Protein AF-A0A7S2VN22-F1 (afdb_monomer)

Organism: NCBI:txid1333877

Nearest PDB structures (foldseek):
  1oxx-assembly1_K  TM=5.351E-01  e=6.737E-01  Saccharolobus solfataricus
  1oxv-assembly3_D  TM=5.161E-01  e=5.737E-01  Saccharolobus solfataricus
  7z19-assembly1_I  TM=5.692E-01  e=1.151E+00  Escherichia coli
  3g9d-assembly2_B  TM=3.466E-01  e=5.741E+00  Azospirillum brasilense

pLDDT: mean 90.73, std 8.33, range [49.28, 98.19]

Foldseek 3Di:
DPPDDDADADECDPVVVVVDDPQDLDDDDDDDPPNNSVVHLVNLHDQDFDDFDPFAFLCVSDPDNVLSQLLLVLLLVNDVVNRRGGLVVDDPSSNLSSRSSNQQDPSGGDPPNPVSHDPVSSVSNVVSSVVVSVVVSD

Structure (mmCIF, N/CA/C/O backbone):
data_AF-A0A7S2VN22-F1
#
_entry.id   AF-A0A7S2VN22-F1
#
loop_
_atom_site.group_PDB
_atom_site.id
_atom_site.type_symbol
_atom_site.label_atom_id
_atom_site.label_alt_id
_atom_site.label_comp_id
_atom_site.label_asym_id
_atom_site.label_entity_id
_atom_site.label_seq_id
_atom_site.pdbx_PDB_ins_code
_atom_site.Cartn_x
_atom_site.Cartn_y
_atom_site.Cartn_z
_atom_site.occupancy
_atom_site.B_iso_or_equiv
_atom_site.auth_seq_id
_atom_site.auth_comp_id
_atom_site.auth_asym_id
_atom_site.auth_atom_id
_atom_site.pdbx_PDB_model_num
ATOM 1 N N . PHE A 1 1 ? 18.661 37.359 -9.376 1.00 49.28 1 PHE A N 1
ATOM 2 C CA . PHE A 1 1 ? 18.391 35.910 -9.447 1.00 49.28 1 PHE A CA 1
ATOM 3 C C . PHE A 1 1 ? 16.990 35.715 -10.000 1.00 49.28 1 PHE A C 1
ATOM 5 O O . PHE A 1 1 ? 16.052 36.165 -9.365 1.00 49.28 1 PHE A O 1
ATOM 12 N N . ALA A 1 2 ? 16.840 35.126 -11.191 1.00 55.06 2 ALA A N 1
ATOM 13 C CA . ALA A 1 2 ? 15.529 34.959 -11.834 1.00 55.06 2 ALA A CA 1
ATOM 14 C C . ALA A 1 2 ? 14.719 33.761 -11.291 1.00 55.06 2 ALA A C 1
ATOM 16 O O . ALA A 1 2 ? 13.600 33.537 -11.730 1.00 55.06 2 ALA A O 1
ATOM 17 N N . GLY A 1 3 ? 15.270 33.000 -10.335 1.00 59.56 3 GLY A N 1
ATOM 18 C CA . GLY A 1 3 ? 14.512 32.053 -9.508 1.00 59.56 3 GLY A CA 1
ATOM 19 C C . GLY A 1 3 ? 13.870 30.870 -10.239 1.00 59.56 3 GLY A C 1
ATOM 20 O O . GLY A 1 3 ? 13.014 30.213 -9.659 1.00 59.56 3 GLY A O 1
ATOM 21 N N . VAL A 1 4 ? 14.246 30.579 -11.486 1.00 67.12 4 VAL A N 1
ATOM 22 C CA . VAL A 1 4 ? 13.662 29.457 -12.232 1.00 67.12 4 VAL A CA 1
ATOM 23 C C . VAL A 1 4 ? 14.453 28.183 -11.944 1.00 67.12 4 VAL A C 1
ATOM 25 O O . VAL A 1 4 ? 15.587 28.035 -12.395 1.00 67.12 4 VAL A O 1
ATOM 28 N N . SER A 1 5 ? 13.843 27.258 -11.203 1.00 69.19 5 SER A N 1
ATOM 29 C CA . SER A 1 5 ? 14.290 25.865 -11.127 1.00 69.19 5 SER A CA 1
ATOM 30 C C . SER A 1 5 ? 13.651 25.080 -12.272 1.00 69.19 5 SER A C 1
ATOM 32 O O . SER A 1 5 ? 12.439 25.162 -12.478 1.00 69.19 5 SER A O 1
ATOM 34 N N . ARG A 1 6 ? 14.458 24.339 -13.037 1.00 65.69 6 ARG A N 1
ATOM 35 C CA . ARG A 1 6 ? 13.994 23.477 -14.130 1.00 65.69 6 ARG A CA 1
ATOM 36 C C . ARG A 1 6 ? 14.323 22.034 -13.766 1.00 65.69 6 ARG A C 1
ATOM 38 O O . ARG A 1 6 ? 15.493 21.675 -13.693 1.00 65.69 6 ARG A O 1
ATOM 45 N N . ALA A 1 7 ? 13.296 21.224 -13.537 1.00 65.75 7 ALA A N 1
ATOM 46 C CA . ALA A 1 7 ? 13.434 19.788 -13.335 1.00 65.75 7 ALA A CA 1
ATOM 47 C C . ALA A 1 7 ? 13.116 19.066 -14.648 1.00 65.75 7 ALA A C 1
ATOM 49 O O . ALA A 1 7 ? 12.105 19.356 -15.289 1.00 65.75 7 ALA A O 1
ATOM 50 N N . VAL A 1 8 ? 13.987 18.146 -15.061 1.00 72.25 8 VAL A N 1
ATOM 51 C CA . VAL A 1 8 ? 13.684 17.211 -16.148 1.00 72.25 8 VAL A CA 1
ATOM 52 C C . VAL A 1 8 ? 12.941 16.041 -15.523 1.00 72.25 8 VAL A C 1
ATOM 54 O O . VAL A 1 8 ? 13.460 15.397 -14.613 1.00 72.25 8 VAL A O 1
ATOM 57 N N . VAL A 1 9 ? 11.712 15.800 -15.973 1.00 72.69 9 VAL A N 1
ATOM 58 C CA . VAL A 1 9 ? 10.938 14.638 -15.5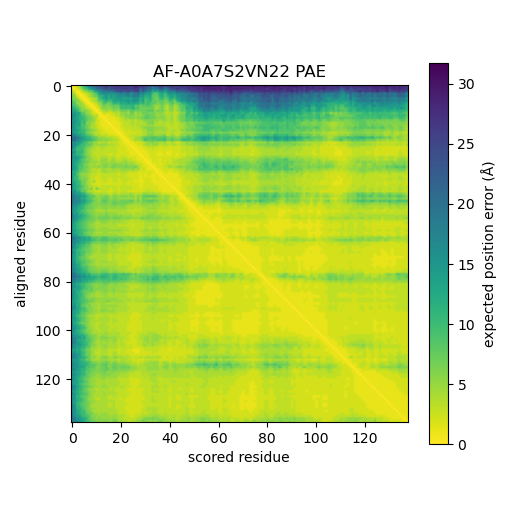32 1.00 72.69 9 VAL A CA 1
ATOM 59 C C . VAL A 1 9 ? 11.580 13.388 -16.143 1.00 72.69 9 VAL A C 1
ATOM 61 O O . VAL A 1 9 ? 11.737 13.357 -17.366 1.00 72.69 9 VAL A O 1
ATOM 64 N N . PRO A 1 10 ? 11.963 12.375 -15.343 1.00 76.38 10 PRO A N 1
ATOM 65 C CA . PRO A 1 10 ? 12.513 11.137 -15.879 1.00 76.38 10 PRO A CA 1
ATOM 66 C C . PRO A 1 10 ? 11.476 10.447 -16.771 1.00 76.38 10 PRO A C 1
ATOM 68 O O . PRO A 1 10 ? 10.307 10.345 -16.392 1.00 76.38 10 PRO A O 1
ATOM 71 N N . ALA A 1 11 ? 11.898 9.967 -17.937 1.00 83.19 11 ALA A N 1
ATOM 72 C CA . ALA A 1 11 ? 11.060 9.191 -18.841 1.00 83.19 11 ALA A CA 1
ATOM 73 C C . ALA A 1 11 ? 11.458 7.714 -18.777 1.00 83.19 11 ALA A C 1
ATOM 75 O O . ALA A 1 11 ? 12.637 7.385 -18.677 1.00 83.19 11 ALA A O 1
ATOM 76 N N . LEU A 1 12 ? 10.466 6.831 -18.842 1.00 83.44 12 LEU A N 1
ATOM 77 C CA . LEU A 1 12 ? 10.650 5.405 -19.055 1.00 83.44 12 LEU A CA 1
ATOM 78 C C . LEU A 1 12 ? 10.895 5.174 -20.554 1.00 83.44 12 LEU A C 1
ATOM 80 O O . LEU A 1 12 ? 10.001 4.723 -21.279 1.00 83.44 12 LEU A O 1
ATOM 84 N N . ASP A 1 13 ? 12.079 5.590 -21.000 1.00 86.44 13 ASP A N 1
ATOM 85 C CA . ASP A 1 13 ? 12.553 5.461 -22.376 1.00 86.44 13 ASP A CA 1
ATOM 86 C C . ASP A 1 13 ? 12.883 4.006 -22.749 1.00 86.44 13 ASP A C 1
ATOM 88 O O . ASP A 1 13 ? 12.831 3.097 -21.916 1.00 86.44 13 ASP A O 1
ATOM 92 N N . ASP A 1 14 ? 13.161 3.774 -24.031 1.00 86.12 14 ASP A N 1
ATOM 93 C CA . ASP A 1 14 ? 13.376 2.427 -24.567 1.00 86.12 14 ASP A CA 1
ATOM 94 C C . ASP A 1 14 ? 14.597 1.739 -23.939 1.00 86.12 14 ASP A C 1
ATOM 96 O O . ASP A 1 14 ? 14.550 0.536 -23.672 1.00 86.12 14 ASP A O 1
ATOM 100 N N . ASP A 1 15 ? 15.648 2.500 -23.622 1.00 86.12 15 ASP A N 1
ATOM 101 C CA . ASP A 1 15 ? 16.862 1.983 -22.985 1.00 86.12 15 ASP A CA 1
ATOM 102 C C . ASP A 1 15 ? 16.576 1.519 -21.551 1.00 86.12 15 ASP A C 1
ATOM 104 O O . ASP A 1 15 ? 16.924 0.396 -21.171 1.00 86.12 15 ASP A O 1
ATOM 108 N N . LEU A 1 16 ? 15.883 2.342 -20.753 1.00 85.06 16 LEU A N 1
ATOM 109 C CA . LEU A 1 16 ? 15.492 1.971 -19.395 1.00 85.06 16 LEU A CA 1
ATOM 110 C C . LEU A 1 16 ? 14.501 0.802 -19.400 1.00 85.06 16 LEU A C 1
ATOM 112 O O . LEU A 1 16 ? 14.607 -0.084 -18.554 1.00 85.06 16 LEU A O 1
ATOM 116 N N . ARG A 1 17 ? 13.571 0.748 -20.363 1.00 86.38 17 ARG A N 1
ATOM 117 C CA . ARG A 1 17 ? 12.651 -0.392 -20.534 1.00 86.38 17 ARG A CA 1
ATOM 118 C C . ARG A 1 17 ? 13.396 -1.682 -20.838 1.00 86.38 17 ARG A C 1
ATOM 120 O O . ARG A 1 17 ? 13.084 -2.704 -20.235 1.00 86.38 17 ARG A O 1
ATOM 127 N N . ALA A 1 1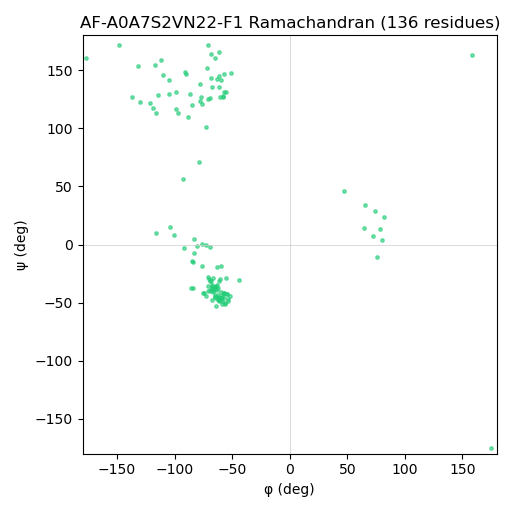8 ? 14.373 -1.636 -21.740 1.00 87.31 18 ALA A N 1
ATOM 128 C CA . ALA A 1 18 ? 15.173 -2.797 -22.110 1.00 87.31 18 ALA A CA 1
ATOM 129 C C . ALA A 1 18 ? 16.057 -3.298 -20.954 1.00 87.31 18 ALA A C 1
ATOM 131 O O . ALA A 1 18 ? 16.347 -4.491 -20.875 1.00 87.31 18 ALA A O 1
ATOM 132 N N . ALA A 1 19 ? 16.466 -2.406 -20.047 1.00 90.12 19 ALA A N 1
ATOM 133 C CA . ALA A 1 19 ? 17.268 -2.753 -18.876 1.00 90.12 19 ALA A CA 1
ATOM 134 C C . ALA A 1 19 ? 16.468 -3.428 -17.744 1.00 90.12 19 ALA A C 1
ATOM 136 O O . ALA A 1 19 ? 17.065 -4.054 -16.865 1.00 90.12 19 ALA A O 1
ATOM 137 N N . ILE A 1 20 ? 15.136 -3.306 -17.732 1.00 90.50 20 ILE A N 1
ATOM 138 C CA . ILE A 1 20 ? 14.285 -3.910 -16.700 1.00 90.50 20 ILE A CA 1
ATOM 139 C C . ILE A 1 20 ? 14.127 -5.412 -16.986 1.00 90.50 20 ILE A C 1
ATOM 141 O O . ILE A 1 20 ? 13.651 -5.777 -18.063 1.00 90.50 20 ILE A O 1
ATOM 145 N N . PRO A 1 21 ? 14.479 -6.306 -16.039 1.00 89.62 21 PRO A N 1
ATOM 146 C CA . PRO A 1 21 ? 14.321 -7.742 -16.233 1.00 89.62 21 PRO A CA 1
ATOM 147 C C . PRO A 1 21 ? 12.872 -8.113 -16.553 1.00 89.62 21 PRO A C 1
ATOM 149 O O . PRO A 1 21 ? 11.946 -7.711 -15.844 1.00 89.62 21 PRO A O 1
ATOM 152 N N . ALA A 1 22 ? 12.672 -8.920 -17.596 1.00 83.62 22 ALA A N 1
ATOM 153 C CA . ALA A 1 22 ? 11.355 -9.457 -17.905 1.00 83.62 22 ALA A CA 1
ATOM 154 C C . ALA A 1 22 ? 10.849 -10.305 -16.724 1.00 83.62 22 ALA A C 1
ATOM 156 O O . ALA A 1 22 ? 11.543 -11.211 -16.265 1.00 83.62 22 ALA A O 1
ATOM 157 N N . GLY A 1 23 ? 9.640 -10.005 -16.241 1.00 82.94 23 GLY A N 1
ATOM 158 C CA . GLY A 1 23 ? 8.992 -10.772 -15.174 1.00 82.94 23 GLY A CA 1
ATOM 159 C C . GLY A 1 23 ? 9.561 -10.543 -13.771 1.00 82.94 23 GLY A C 1
ATOM 160 O O . GLY A 1 23 ? 9.511 -11.454 -12.949 1.00 82.94 23 GLY A O 1
ATOM 161 N N . PHE A 1 24 ? 10.114 -9.361 -13.476 1.00 90.25 24 PHE A N 1
ATOM 162 C CA . PHE A 1 24 ? 10.390 -8.999 -12.084 1.00 90.25 24 PHE A CA 1
ATOM 163 C C . PHE A 1 24 ? 9.086 -9.008 -11.258 1.00 90.25 24 PHE A C 1
ATOM 165 O O . PHE A 1 24 ? 8.055 -8.551 -11.740 1.00 90.25 24 PHE A O 1
ATOM 172 N N . ASN A 1 25 ? 9.142 -9.478 -10.008 1.00 88.50 25 ASN A N 1
ATOM 173 C CA . ASN A 1 25 ? 7.980 -9.464 -9.102 1.00 88.50 25 ASN A CA 1
ATOM 174 C C . ASN A 1 25 ? 7.805 -8.115 -8.385 1.00 88.50 25 ASN A C 1
ATOM 176 O O . ASN A 1 25 ? 6.697 -7.666 -8.120 1.00 88.50 25 ASN A O 1
ATOM 180 N N . ILE A 1 26 ? 8.916 -7.469 -8.007 1.00 91.75 26 ILE A N 1
ATOM 181 C CA . ILE A 1 26 ? 8.911 -6.201 -7.260 1.00 91.75 26 ILE A CA 1
ATOM 182 C C . ILE A 1 26 ? 9.964 -5.265 -7.842 1.00 91.75 26 ILE A C 1
ATOM 184 O O . ILE A 1 26 ? 11.134 -5.630 -7.958 1.00 91.75 26 ILE A O 1
ATOM 188 N N . GLY A 1 27 ? 9.541 -4.050 -8.181 1.00 92.62 27 GLY A N 1
ATOM 189 C CA . GLY A 1 27 ? 10.408 -2.953 -8.597 1.00 92.62 27 GLY A CA 1
ATOM 190 C C . GLY A 1 27 ? 10.450 -1.868 -7.524 1.00 92.62 27 GLY A C 1
ATOM 191 O O . GLY A 1 27 ? 9.455 -1.621 -6.845 1.00 92.62 27 GLY A O 1
ATOM 192 N N . LEU A 1 28 ? 11.597 -1.206 -7.373 1.00 93.56 28 LEU A N 1
ATOM 193 C CA . LEU A 1 28 ? 11.766 -0.106 -6.425 1.00 93.56 28 LEU A CA 1
ATOM 194 C C . LEU A 1 28 ? 12.400 1.099 -7.120 1.00 93.56 28 LEU A C 1
ATOM 196 O O . LEU A 1 28 ? 13.508 1.012 -7.645 1.00 93.56 28 LEU A O 1
ATOM 200 N N . ILE A 1 29 ? 11.714 2.240 -7.064 1.00 92.19 29 ILE A N 1
ATOM 201 C CA . ILE A 1 29 ? 12.231 3.523 -7.545 1.00 92.19 29 ILE A CA 1
ATOM 202 C C . ILE A 1 29 ? 12.760 4.310 -6.344 1.00 92.19 29 ILE A C 1
ATOM 204 O O . ILE A 1 29 ? 12.004 4.690 -5.452 1.00 92.19 29 ILE A O 1
ATOM 208 N N . VAL A 1 30 ? 14.065 4.586 -6.332 1.00 91.44 30 VAL A N 1
ATOM 209 C CA . VAL A 1 30 ? 14.738 5.353 -5.270 1.00 91.44 30 VAL A CA 1
ATOM 210 C C . VAL A 1 30 ? 15.331 6.652 -5.805 1.00 91.44 30 VAL A C 1
ATOM 212 O O . VAL A 1 30 ? 15.653 6.775 -6.983 1.00 91.44 30 VAL A O 1
ATOM 215 N N . GLY A 1 31 ? 15.481 7.644 -4.930 1.00 90.62 31 GLY A N 1
ATOM 216 C CA . GLY A 1 31 ? 16.052 8.945 -5.276 1.00 90.62 31 GLY A CA 1
ATOM 217 C C . GLY A 1 31 ? 15.641 10.040 -4.294 1.00 90.62 31 GLY A C 1
ATOM 218 O O . GLY A 1 31 ? 14.673 9.887 -3.542 1.00 90.62 31 GLY A O 1
ATOM 219 N N . SER A 1 32 ? 16.362 11.161 -4.307 1.00 89.69 32 SER A N 1
ATOM 220 C CA . SER A 1 32 ? 16.078 12.312 -3.443 1.00 89.69 32 SER A CA 1
ATOM 221 C C . SER A 1 32 ? 14.690 12.918 -3.704 1.00 89.69 32 SER A C 1
ATOM 223 O O . SER A 1 32 ? 13.999 12.591 -4.673 1.00 89.69 32 SER A O 1
ATOM 225 N N . SER A 1 33 ? 14.215 13.769 -2.791 1.00 87.56 33 SER A N 1
ATOM 226 C CA . SER A 1 33 ? 12.947 14.483 -2.989 1.00 87.56 33 SER A CA 1
ATOM 227 C C . SER A 1 33 ? 13.027 15.412 -4.210 1.00 87.56 33 SER A C 1
ATOM 229 O O . SER A 1 33 ? 14.073 16.001 -4.472 1.00 87.56 33 SER A O 1
ATOM 231 N N . GLY A 1 34 ? 11.935 15.521 -4.972 1.00 86.25 34 GLY A N 1
ATOM 232 C CA . GLY A 1 34 ? 11.854 16.389 -6.154 1.00 86.25 34 GLY A CA 1
ATOM 233 C C . GLY A 1 34 ? 12.480 15.847 -7.449 1.00 86.25 34 GLY A C 1
ATOM 234 O O . GLY A 1 34 ? 12.463 16.551 -8.452 1.00 86.25 34 GLY A O 1
ATOM 235 N N . THR A 1 35 ? 12.985 14.608 -7.483 1.00 87.69 35 THR A N 1
ATOM 236 C CA . THR A 1 35 ? 13.609 14.017 -8.692 1.00 87.69 35 THR A CA 1
ATOM 237 C C . THR A 1 35 ? 12.629 13.399 -9.695 1.00 87.69 35 THR A C 1
ATOM 239 O O . THR A 1 35 ? 13.055 12.783 -10.665 1.00 87.69 35 THR A O 1
ATOM 242 N N . GLY A 1 36 ? 11.317 13.522 -9.471 1.00 89.75 36 GLY A N 1
ATOM 243 C CA . GLY A 1 36 ? 10.301 12.987 -10.385 1.00 89.75 36 GLY A CA 1
ATOM 244 C C . GLY A 1 36 ? 9.998 11.491 -10.227 1.00 89.75 36 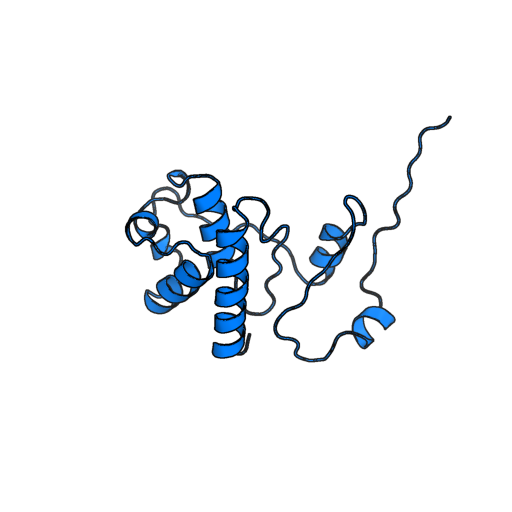GLY A C 1
ATOM 245 O O . GLY A 1 36 ? 9.490 10.887 -11.163 1.00 89.75 36 GLY A O 1
ATOM 246 N N . LYS A 1 37 ? 10.260 10.886 -9.057 1.00 92.56 37 LYS A N 1
ATOM 247 C CA .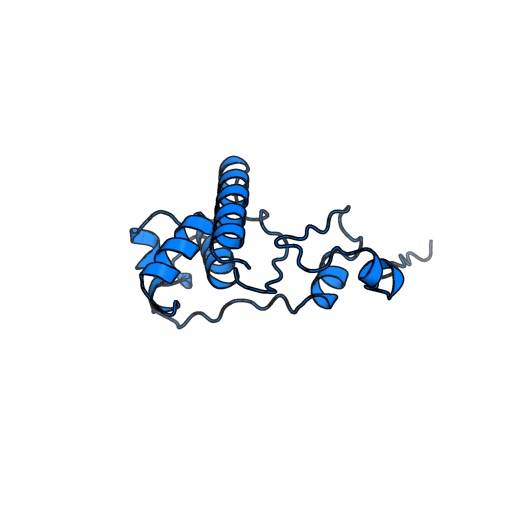 LYS A 1 37 ? 9.936 9.469 -8.772 1.00 92.56 37 LYS A CA 1
ATOM 248 C C . LYS A 1 37 ? 8.466 9.132 -9.028 1.00 92.56 37 LYS A C 1
ATOM 250 O O . LYS A 1 37 ? 8.194 8.180 -9.744 1.00 92.56 37 LYS A O 1
ATOM 255 N N . SER A 1 38 ? 7.541 9.943 -8.515 1.00 91.56 38 SER A N 1
ATOM 256 C CA . SER A 1 38 ? 6.098 9.762 -8.724 1.00 91.56 38 SER A CA 1
ATOM 257 C C . SER A 1 38 ? 5.722 9.887 -10.204 1.00 91.56 38 SER A C 1
ATOM 259 O O . SER A 1 38 ? 4.907 9.123 -10.712 1.00 91.56 38 SER A O 1
ATOM 261 N N . SER A 1 39 ? 6.374 10.800 -10.934 1.00 91.50 39 SER A N 1
ATOM 262 C CA . SER A 1 39 ? 6.196 10.949 -12.383 1.00 91.50 39 SER A 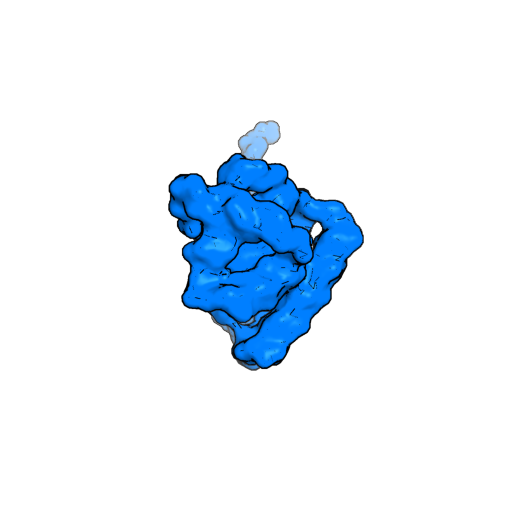CA 1
ATOM 263 C C . SER A 1 39 ? 6.741 9.756 -13.176 1.00 91.50 39 SER A C 1
ATOM 265 O O . SER A 1 39 ? 6.165 9.400 -14.200 1.00 91.50 39 SER A O 1
ATOM 267 N N . LEU A 1 40 ? 7.837 9.137 -12.726 1.00 91.75 40 LEU A N 1
ATOM 268 C CA . LEU A 1 40 ? 8.375 7.915 -13.326 1.00 91.75 40 LEU A CA 1
ATOM 269 C C . LEU A 1 40 ? 7.488 6.706 -13.002 1.00 91.75 40 LEU A C 1
ATOM 271 O O . LEU A 1 40 ? 7.148 5.944 -13.900 1.00 91.75 40 LEU A O 1
ATOM 275 N N . LEU A 1 41 ? 7.050 6.566 -11.748 1.00 93.00 41 LEU A N 1
ATOM 276 C CA . LEU A 1 41 ? 6.140 5.507 -11.306 1.00 93.00 41 LEU A CA 1
ATOM 277 C C . LEU A 1 41 ? 4.827 5.525 -12.104 1.00 93.00 41 LEU A C 1
ATOM 279 O O . LEU A 1 41 ? 4.374 4.482 -12.565 1.00 93.00 41 LEU A O 1
ATOM 283 N N . ALA A 1 42 ? 4.272 6.714 -12.359 1.00 90.94 42 ALA A N 1
ATOM 284 C CA . ALA A 1 42 ? 3.057 6.890 -13.156 1.00 90.94 42 ALA A CA 1
ATOM 285 C C . ALA A 1 42 ? 3.161 6.360 -14.603 1.00 90.94 42 ALA A C 1
ATOM 287 O O . ALA A 1 42 ? 2.137 6.142 -15.250 1.00 90.94 42 ALA A O 1
ATOM 288 N N . GLN A 1 43 ? 4.378 6.152 -15.123 1.00 91.25 43 GLN A N 1
ATOM 289 C CA . GLN A 1 43 ? 4.615 5.576 -16.454 1.00 91.25 43 GLN A CA 1
ATOM 290 C C . GLN A 1 43 ? 4.586 4.040 -16.457 1.00 91.25 43 GLN A C 1
ATOM 292 O O . GLN A 1 43 ? 4.461 3.445 -17.528 1.00 91.25 43 GLN A O 1
ATOM 297 N N . PHE A 1 44 ? 4.671 3.404 -15.282 1.00 89.81 44 PHE A N 1
ATOM 298 C CA . PHE A 1 44 ? 4.428 1.968 -15.103 1.00 89.81 44 PHE A CA 1
ATOM 299 C C . PHE A 1 44 ? 2.942 1.667 -14.901 1.00 89.81 44 PHE A C 1
ATOM 301 O O . PHE A 1 44 ? 2.432 0.683 -15.427 1.00 89.81 44 PHE A O 1
ATOM 308 N N . GLY A 1 45 ? 2.237 2.536 -14.178 1.00 88.38 45 GLY A N 1
ATOM 309 C CA . GLY A 1 45 ? 0.813 2.393 -13.912 1.00 88.38 45 GLY A CA 1
ATOM 310 C C . GLY A 1 45 ? 0.266 3.575 -13.122 1.00 88.38 45 GLY A C 1
ATOM 311 O O . GLY A 1 45 ? 1.006 4.323 -12.483 1.00 88.38 45 GLY A O 1
ATOM 312 N N . LYS A 1 46 ? -1.056 3.765 -13.159 1.00 84.88 46 LYS A N 1
ATOM 313 C CA . LYS A 1 46 ? -1.705 4.820 -12.374 1.00 84.88 46 LYS A CA 1
ATOM 314 C C . LYS A 1 46 ? -1.793 4.404 -10.911 1.00 84.88 46 LYS A C 1
ATOM 316 O O . LYS A 1 46 ? -2.474 3.434 -10.590 1.00 84.88 46 LYS A O 1
ATOM 321 N N . VAL A 1 47 ? -1.192 5.196 -10.030 1.00 86.12 47 VAL A N 1
ATOM 322 C CA . VAL A 1 47 ? -1.453 5.122 -8.588 1.00 86.12 47 VAL A CA 1
ATOM 323 C C . VAL A 1 47 ? -2.841 5.714 -8.353 1.00 86.12 47 VAL A C 1
ATOM 325 O O . VAL A 1 47 ? -3.020 6.930 -8.407 1.00 86.12 47 VAL A O 1
ATOM 328 N N . THR A 1 48 ? -3.841 4.851 -8.184 1.00 81.69 48 THR A N 1
ATOM 329 C CA . THR A 1 48 ? -5.235 5.264 -7.975 1.00 81.69 48 THR A CA 1
ATOM 330 C C . THR A 1 48 ? -5.651 4.845 -6.570 1.00 81.69 48 THR A C 1
ATOM 332 O O . THR A 1 48 ? -5.452 3.678 -6.235 1.00 81.69 48 THR A O 1
ATOM 335 N N . PRO A 1 49 ? -6.203 5.756 -5.748 1.00 86.69 49 PRO A N 1
ATOM 336 C CA . PRO A 1 49 ? -6.745 5.392 -4.446 1.00 86.69 49 PRO A CA 1
ATOM 337 C C . PRO A 1 49 ? -7.830 4.327 -4.579 1.00 86.69 49 PRO A C 1
ATOM 339 O O . PRO A 1 49 ? -8.587 4.323 -5.556 1.00 86.69 49 PRO A O 1
ATOM 342 N N . SER A 1 50 ? -7.923 3.453 -3.584 1.00 92.81 50 SER A N 1
ATOM 343 C CA . SER A 1 50 ? -8.962 2.433 -3.550 1.00 92.81 50 SER A CA 1
ATOM 344 C C . SER A 1 50 ? -10.333 3.070 -3.332 1.00 92.81 50 SER A C 1
ATOM 346 O O . SER A 1 50 ? -10.493 4.024 -2.570 1.00 92.81 50 SER A O 1
ATOM 348 N N . GLU A 1 51 ? -11.361 2.521 -3.976 1.00 95.00 51 GLU A N 1
ATOM 349 C CA . GLU A 1 51 ? -12.734 2.912 -3.672 1.00 95.00 51 GLU A CA 1
ATOM 350 C C . GLU A 1 51 ? -13.195 2.242 -2.370 1.00 95.00 51 GLU A C 1
ATOM 352 O O . GLU A 1 51 ? -13.135 1.012 -2.227 1.00 95.00 51 GLU A O 1
ATOM 357 N N . TRP A 1 52 ? -13.688 3.065 -1.441 1.00 97.31 52 TRP A N 1
ATOM 358 C CA . TRP A 1 52 ? -14.246 2.647 -0.157 1.00 97.31 52 TRP A CA 1
ATOM 359 C C . TRP A 1 52 ? -15.709 3.065 -0.052 1.00 97.31 52 TRP A C 1
ATOM 361 O O . TRP A 1 52 ? -16.037 4.253 -0.033 1.00 97.31 52 TRP A O 1
ATOM 371 N N . ARG A 1 53 ? -16.602 2.082 0.060 1.00 97.56 53 ARG A N 1
ATOM 372 C CA . ARG A 1 53 ? -18.033 2.302 0.250 1.00 97.56 53 ARG A CA 1
ATOM 373 C C . ARG A 1 53 ? -18.282 2.871 1.654 1.00 97.56 53 ARG A C 1
ATOM 375 O O . ARG A 1 53 ? -17.872 2.254 2.643 1.00 97.56 53 ARG A O 1
ATOM 382 N N . PRO A 1 54 ? -18.971 4.020 1.784 1.00 97.12 54 PRO A N 1
ATOM 383 C CA . PRO A 1 54 ? -19.256 4.616 3.085 1.00 97.12 54 PRO A CA 1
ATOM 384 C C . PRO A 1 54 ? -19.980 3.646 4.025 1.00 97.12 54 PRO A C 1
ATOM 386 O O . PRO A 1 54 ? -20.970 3.024 3.648 1.00 97.12 54 PRO A O 1
ATOM 389 N N . GLY A 1 55 ? -19.488 3.523 5.259 1.00 96.94 55 GLY A N 1
ATOM 390 C CA . GLY A 1 55 ? -20.089 2.674 6.294 1.00 96.94 55 GLY A CA 1
ATOM 391 C C . GLY A 1 55 ? -19.850 1.168 6.141 1.00 96.94 55 GLY A C 1
ATOM 392 O O . GLY A 1 55 ? -20.113 0.438 7.093 1.00 96.94 55 GLY A O 1
ATOM 393 N N . ALA A 1 56 ? -19.319 0.696 5.010 1.00 98.12 56 ALA A N 1
ATOM 394 C CA . ALA A 1 56 ? -18.985 -0.712 4.835 1.00 98.12 56 ALA A CA 1
ATOM 395 C C . ALA A 1 56 ? -17.660 -1.058 5.549 1.00 98.12 56 ALA A C 1
ATOM 397 O O . ALA A 1 56 ? -16.705 -0.279 5.452 1.00 98.12 56 ALA A O 1
ATOM 398 N N . PRO A 1 57 ? -17.574 -2.209 6.241 1.00 97.75 57 PRO A N 1
ATOM 399 C CA . PRO A 1 57 ? -16.329 -2.755 6.776 1.00 97.75 57 PRO A CA 1
ATOM 400 C C . PRO A 1 57 ? -15.208 -2.836 5.738 1.00 97.75 57 PRO A C 1
ATOM 402 O O . PRO A 1 57 ? -15.456 -3.107 4.564 1.00 97.75 57 PRO A O 1
ATOM 405 N N . VAL A 1 58 ? -13.956 -2.674 6.165 1.00 98.19 58 VAL A N 1
ATOM 406 C CA . VAL A 1 58 ? -12.783 -2.846 5.289 1.00 98.19 58 VAL A CA 1
ATOM 407 C C . VAL A 1 58 ? -12.772 -4.217 4.608 1.00 98.19 58 VAL A C 1
ATOM 409 O O . VAL A 1 58 ? -12.513 -4.288 3.410 1.00 98.19 58 VAL A O 1
ATOM 412 N N . VAL A 1 59 ? -13.099 -5.286 5.34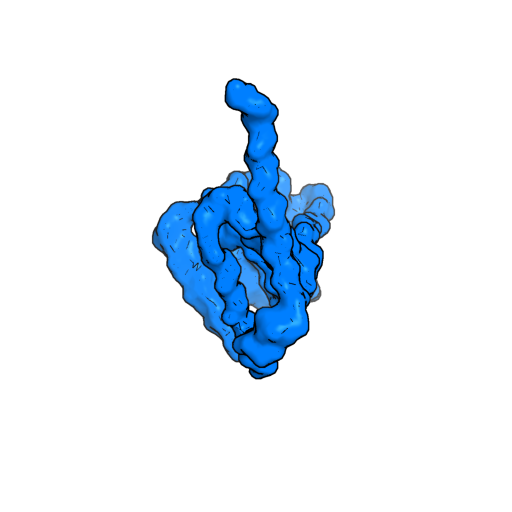0 1.00 97.50 59 VAL A N 1
ATOM 413 C CA . VAL A 1 59 ? -13.113 -6.663 4.811 1.00 97.50 59 VAL A CA 1
ATOM 414 C C . VAL A 1 59 ? -14.101 -6.862 3.655 1.00 97.50 59 VAL A C 1
ATOM 416 O O . VAL A 1 59 ? -13.816 -7.631 2.745 1.00 97.50 59 VAL A O 1
ATOM 419 N N . ASP A 1 60 ? -15.199 -6.102 3.614 1.00 97.12 60 ASP A N 1
ATOM 420 C CA . ASP A 1 60 ? -16.233 -6.210 2.570 1.00 97.12 60 ASP A CA 1
ATOM 421 C C . ASP A 1 60 ? -15.783 -5.649 1.205 1.00 97.12 60 ASP A C 1
ATOM 423 O O . ASP A 1 60 ? -16.566 -5.603 0.250 1.00 97.12 60 ASP A O 1
ATOM 427 N N . HIS A 1 61 ? -14.554 -5.139 1.107 1.00 97.38 61 HIS A N 1
ATOM 428 C CA . HIS A 1 61 ? -13.995 -4.565 -0.119 1.00 97.38 61 HIS A CA 1
ATOM 429 C C . HIS A 1 61 ? -13.054 -5.519 -0.864 1.00 97.38 61 HIS A C 1
ATOM 431 O O . HIS A 1 61 ? -12.403 -5.099 -1.819 1.00 97.38 61 HIS A O 1
ATOM 437 N N . PHE A 1 62 ? -12.977 -6.775 -0.437 1.00 95.75 62 PHE A N 1
ATOM 438 C CA . PHE A 1 62 ? -12.193 -7.828 -1.074 1.00 95.75 62 PHE A CA 1
ATOM 439 C C . PHE A 1 62 ? -13.125 -8.871 -1.696 1.00 95.75 62 PHE A C 1
ATOM 441 O O . PHE A 1 62 ? -14.295 -8.957 -1.319 1.00 95.75 62 PHE A O 1
ATOM 448 N N . ASP A 1 63 ? -12.609 -9.636 -2.657 1.00 90.88 63 ASP A N 1
ATOM 449 C CA . ASP A 1 63 ? -13.408 -10.602 -3.422 1.00 90.88 63 ASP A CA 1
ATOM 450 C C . ASP A 1 63 ? -13.898 -11.760 -2.541 1.00 90.88 63 ASP A C 1
ATOM 452 O O . ASP A 1 63 ? -15.042 -12.204 -2.655 1.00 90.88 63 ASP A O 1
ATOM 456 N N . ASP A 1 64 ? -13.043 -12.213 -1.624 1.00 94.81 64 ASP A N 1
ATOM 457 C CA . ASP A 1 64 ? -13.357 -13.228 -0.628 1.00 94.81 64 ASP A CA 1
ATOM 458 C C . ASP A 1 64 ? -12.572 -13.007 0.679 1.00 94.81 64 ASP A C 1
ATOM 460 O O . ASP A 1 64 ? -11.701 -12.136 0.784 1.00 94.81 64 ASP A O 1
ATOM 464 N N . LEU A 1 65 ? -12.916 -13.785 1.711 1.00 94.19 65 LEU A N 1
ATOM 465 C CA . LEU A 1 65 ? -12.333 -13.655 3.048 1.00 94.19 65 LEU A CA 1
ATOM 466 C C . LEU A 1 65 ? -10.861 -14.074 3.121 1.00 94.19 65 LEU A C 1
ATOM 468 O O . LEU A 1 65 ? -10.130 -13.527 3.950 1.00 94.19 65 LEU A O 1
ATOM 472 N N . ASP A 1 66 ? -10.428 -15.030 2.302 1.00 95.19 66 ASP A N 1
ATOM 473 C CA . ASP A 1 66 ? -9.044 -15.499 2.302 1.00 95.19 66 ASP A CA 1
ATOM 474 C C . ASP A 1 66 ? -8.142 -14.463 1.615 1.00 95.19 66 ASP A C 1
ATOM 476 O O . ASP A 1 66 ? -7.098 -14.101 2.161 1.00 95.19 66 ASP A O 1
ATOM 480 N N . ASP A 1 67 ? -8.590 -13.878 0.499 1.00 95.38 67 ASP A N 1
ATOM 481 C CA . ASP A 1 67 ? -7.937 -12.740 -0.152 1.00 95.38 67 ASP A CA 1
ATOM 482 C C . ASP A 1 67 ? -7.854 -11.528 0.779 1.00 95.38 67 ASP A C 1
ATOM 484 O O . ASP A 1 67 ? -6.772 -10.956 0.951 1.00 95.38 67 ASP A O 1
ATOM 488 N N . ALA A 1 68 ? -8.962 -11.192 1.450 1.00 96.50 68 ALA A N 1
ATOM 489 C CA . ALA A 1 68 ? -8.983 -10.126 2.443 1.00 96.50 68 ALA A CA 1
ATOM 490 C C . ALA A 1 68 ? -7.944 -10.378 3.534 1.00 96.50 68 ALA A C 1
ATOM 492 O O . ALA A 1 68 ? -7.122 -9.513 3.836 1.00 96.50 68 ALA A O 1
ATOM 493 N N . ARG A 1 69 ? -7.953 -11.578 4.118 1.00 96.31 69 ARG A N 1
ATOM 494 C CA . ARG A 1 69 ? -7.046 -11.955 5.198 1.00 96.31 69 ARG A CA 1
ATOM 495 C C . ARG A 1 69 ? -5.590 -11.839 4.764 1.00 96.31 69 ARG A C 1
ATOM 497 O O . ARG A 1 69 ? -4.807 -11.211 5.474 1.00 96.31 69 ARG A O 1
ATOM 504 N N . GLU A 1 70 ? -5.220 -12.435 3.636 1.00 96.12 70 GLU A N 1
ATOM 505 C CA . GLU A 1 70 ? -3.838 -12.435 3.153 1.00 96.12 70 GLU A CA 1
ATOM 506 C C . GLU A 1 70 ? -3.336 -11.017 2.877 1.00 96.12 70 GLU A C 1
ATOM 508 O O . GLU A 1 70 ? -2.270 -10.631 3.365 1.00 96.12 70 GLU A O 1
ATOM 513 N N . ARG A 1 71 ? -4.123 -10.205 2.163 1.00 96.81 71 ARG A N 1
ATOM 514 C CA . ARG A 1 71 ? -3.723 -8.838 1.819 1.00 96.81 71 ARG A CA 1
ATOM 515 C C . ARG A 1 71 ? -3.719 -7.901 3.021 1.00 96.81 71 ARG A C 1
ATOM 517 O O . ARG A 1 71 ? -2.801 -7.095 3.149 1.00 96.81 71 ARG A O 1
ATOM 524 N N . LEU A 1 72 ? -4.694 -8.005 3.926 1.00 97.25 72 LEU A N 1
ATOM 525 C CA . LEU A 1 72 ? -4.746 -7.178 5.138 1.00 97.25 72 LEU A CA 1
ATOM 526 C C . LEU A 1 72 ? -3.601 -7.512 6.098 1.00 97.25 72 LEU A C 1
ATOM 528 O O . LEU A 1 72 ? -3.022 -6.600 6.692 1.00 97.25 72 LEU A O 1
ATOM 532 N N . LEU A 1 73 ? -3.229 -8.791 6.214 1.00 96.12 73 LEU A N 1
ATOM 533 C CA . LEU A 1 73 ? -2.036 -9.198 6.956 1.00 96.12 73 LEU A CA 1
ATOM 534 C C . LEU A 1 73 ? -0.761 -8.664 6.293 1.00 96.12 73 LEU A C 1
ATOM 536 O O . LEU A 1 73 ? 0.074 -8.085 6.988 1.00 96.12 73 LEU A O 1
ATOM 540 N N . ALA A 1 74 ? -0.635 -8.781 4.968 1.00 95.94 74 ALA A N 1
ATOM 541 C CA . ALA A 1 74 ? 0.521 -8.271 4.229 1.00 95.94 74 ALA A CA 1
ATOM 542 C C . ALA A 1 74 ? 0.663 -6.741 4.321 1.00 95.94 74 ALA A C 1
ATOM 544 O O . ALA A 1 74 ? 1.764 -6.227 4.512 1.00 95.94 74 ALA A O 1
ATOM 545 N N . GLY A 1 75 ? -0.454 -6.010 4.282 1.00 95.50 75 GLY A N 1
ATOM 546 C CA . GLY A 1 75 ? -0.503 -4.566 4.516 1.00 95.50 75 GLY A CA 1
ATOM 547 C C . GLY A 1 75 ? -0.224 -4.157 5.968 1.00 95.50 75 GLY A C 1
ATOM 548 O O . GLY A 1 75 ? -0.201 -2.969 6.269 1.00 95.50 75 GLY A O 1
ATOM 549 N N . GLY A 1 76 ? -0.011 -5.104 6.888 1.00 94.31 76 GLY A N 1
ATOM 550 C CA . GLY A 1 76 ? 0.285 -4.834 8.296 1.00 94.31 76 GLY A CA 1
ATOM 551 C C . GLY A 1 76 ? -0.940 -4.468 9.138 1.00 94.31 76 GLY A C 1
ATOM 552 O O . GLY A 1 76 ? -0.798 -3.990 10.263 1.00 94.31 76 GLY A O 1
ATOM 553 N N . LEU A 1 77 ? -2.156 -4.678 8.629 1.00 94.81 77 LEU A N 1
ATOM 554 C CA . LEU A 1 77 ? -3.399 -4.463 9.367 1.00 94.81 77 LEU A CA 1
ATOM 555 C C . LEU A 1 77 ? -3.838 -5.769 10.045 1.00 94.81 77 LEU A C 1
ATOM 557 O O . LEU A 1 77 ? -4.930 -6.247 9.807 1.00 94.81 77 LEU A O 1
ATOM 561 N N . GLY A 1 78 ? -3.005 -6.387 10.886 1.00 89.44 78 GLY A N 1
ATOM 562 C CA . GLY A 1 78 ? -3.257 -7.751 11.390 1.00 89.44 78 GLY A CA 1
ATOM 563 C C . GLY A 1 78 ? -4.323 -7.909 12.486 1.00 89.44 78 GLY A C 1
ATOM 564 O O . GLY A 1 78 ? -4.545 -9.017 12.969 1.00 89.44 78 GLY A O 1
ATOM 565 N N . HIS A 1 79 ? -4.976 -6.830 12.918 1.00 89.06 79 HIS A N 1
ATOM 566 C CA . HIS A 1 79 ? -5.979 -6.877 13.983 1.00 89.06 79 HIS A CA 1
ATOM 567 C C . HIS A 1 79 ? -7.392 -6.957 13.397 1.00 89.06 79 HIS A C 1
ATOM 569 O O . HIS A 1 79 ? -7.884 -5.978 12.838 1.00 89.06 79 HIS A O 1
ATOM 575 N N . ALA A 1 80 ? -8.081 -8.085 13.597 1.00 89.81 80 ALA A N 1
ATOM 576 C CA . ALA A 1 80 ? -9.413 -8.338 13.032 1.00 89.81 80 ALA A CA 1
ATOM 577 C C . ALA A 1 80 ? -10.466 -7.264 13.382 1.00 89.81 80 ALA A C 1
ATOM 579 O O . ALA A 1 80 ? -11.365 -6.990 12.594 1.00 89.81 80 ALA A O 1
ATOM 580 N N . ALA A 1 81 ? -10.336 -6.591 14.532 1.00 93.44 81 ALA A N 1
ATOM 581 C CA . ALA A 1 81 ? -11.221 -5.484 14.898 1.00 93.44 81 ALA A CA 1
ATOM 582 C C . ALA A 1 81 ? -11.154 -4.301 13.909 1.00 93.44 81 ALA A C 1
ATOM 584 O O . ALA A 1 81 ? -12.159 -3.627 13.693 1.00 93.44 81 ALA A O 1
ATOM 585 N N . ALA A 1 82 ? -9.996 -4.050 13.285 1.00 96.06 82 ALA A N 1
ATOM 586 C CA . ALA A 1 82 ? -9.853 -3.014 12.263 1.00 96.06 82 ALA A CA 1
ATOM 587 C C . ALA A 1 82 ? -10.577 -3.385 10.960 1.00 96.06 82 ALA A C 1
ATOM 589 O O . ALA A 1 82 ? -11.083 -2.505 10.272 1.00 96.06 82 ALA A O 1
ATOM 590 N N . TRP A 1 83 ? -10.686 -4.678 10.649 1.00 97.19 83 TRP A N 1
ATOM 591 C CA . TRP A 1 83 ? -11.312 -5.173 9.418 1.00 97.19 83 TRP A CA 1
ATOM 592 C C . TRP A 1 83 ? -12.818 -4.929 9.393 1.00 97.19 83 TRP A C 1
ATOM 594 O O . TRP A 1 83 ? -13.395 -4.687 8.337 1.00 97.19 83 TRP A O 1
ATOM 604 N N . MET A 1 84 ? -13.434 -4.954 10.576 1.00 97.38 84 MET A N 1
ATOM 605 C CA . MET A 1 84 ? -14.872 -4.765 10.767 1.00 97.38 84 MET A CA 1
ATOM 606 C C . MET A 1 84 ? -15.292 -3.290 10.811 1.00 97.38 84 MET A C 1
ATOM 608 O O . MET A 1 84 ? -16.483 -2.988 10.868 1.00 97.38 84 MET A O 1
ATOM 612 N N . ARG A 1 85 ? -14.334 -2.356 10.823 1.00 97.81 85 ARG A N 1
ATOM 613 C CA . ARG A 1 85 ? -14.605 -0.915 10.875 1.00 97.81 85 ARG A CA 1
ATOM 614 C C . ARG A 1 85 ? -14.709 -0.343 9.461 1.00 97.81 85 ARG A C 1
ATOM 616 O O . ARG A 1 85 ? -13.993 -0.804 8.573 1.00 97.81 85 ARG A O 1
ATOM 623 N N . PRO A 1 86 ? -15.531 0.698 9.246 1.00 98.19 86 PRO A N 1
ATOM 624 C CA . PRO A 1 86 ? -15.465 1.482 8.021 1.00 98.19 86 PRO A CA 1
ATOM 625 C C . PRO A 1 86 ? -14.097 2.148 7.859 1.00 98.19 86 PRO A C 1
ATOM 627 O O . PRO A 1 86 ? -13.524 2.612 8.846 1.00 98.19 86 PRO A O 1
ATOM 630 N N . PHE A 1 87 ? -13.609 2.273 6.621 1.00 98.06 87 PHE A N 1
ATOM 631 C CA . PHE A 1 87 ? -12.308 2.891 6.320 1.00 98.06 87 PHE A CA 1
ATOM 632 C C . PHE A 1 87 ? -12.142 4.280 6.960 1.00 98.06 87 PHE A C 1
ATOM 634 O O . PHE A 1 87 ? -11.138 4.563 7.608 1.00 98.06 87 PHE A O 1
ATOM 641 N N . ALA A 1 88 ? -13.176 5.122 6.881 1.00 97.62 88 ALA A N 1
ATOM 642 C CA . ALA A 1 88 ? -13.168 6.465 7.464 1.00 97.62 88 ALA A CA 1
ATOM 643 C C . ALA A 1 88 ? -13.038 6.486 9.001 1.00 97.62 88 ALA A C 1
ATOM 645 O O . ALA A 1 88 ? -12.679 7.513 9.570 1.00 97.62 88 ALA A O 1
ATOM 646 N N . ALA A 1 89 ? -13.329 5.374 9.683 1.00 97.56 89 ALA A N 1
ATOM 647 C CA . ALA A 1 89 ? -13.188 5.267 11.130 1.00 97.56 89 ALA A CA 1
ATOM 648 C C . ALA A 1 89 ? -11.764 4.891 11.560 1.00 97.56 89 ALA A C 1
ATOM 650 O O . ALA A 1 89 ? -11.470 4.981 12.749 1.00 97.56 89 ALA A O 1
ATOM 651 N N . LEU A 1 90 ? -10.909 4.433 10.642 1.00 96.94 90 LEU A N 1
ATOM 652 C CA . LEU A 1 90 ? -9.522 4.052 10.906 1.00 96.94 90 LEU A CA 1
ATOM 653 C C . LEU A 1 90 ? -8.634 5.278 11.183 1.00 96.94 90 LEU A C 1
ATOM 655 O O . LEU A 1 90 ? -8.879 6.368 10.672 1.00 96.94 90 LEU A O 1
ATOM 659 N N . SER A 1 91 ? -7.569 5.093 11.964 1.00 94.31 91 SER A N 1
ATOM 660 C CA . SER A 1 91 ? -6.484 6.079 12.077 1.00 94.31 91 SER A CA 1
ATOM 661 C C . SER A 1 91 ? -5.742 6.242 10.745 1.00 94.31 91 SER A C 1
ATOM 663 O O . SER A 1 91 ? -5.754 5.336 9.919 1.00 94.31 91 SER A O 1
ATOM 665 N N . ILE A 1 92 ? -5.021 7.350 10.552 1.00 93.19 92 ILE A N 1
ATOM 666 C CA . ILE A 1 92 ? -4.263 7.608 9.311 1.00 93.19 92 ILE A CA 1
ATOM 667 C C . ILE A 1 92 ? -3.296 6.462 8.965 1.00 93.19 92 ILE A C 1
ATOM 669 O O . ILE A 1 92 ? -3.242 6.021 7.820 1.00 93.19 92 ILE A O 1
ATOM 673 N N . GLY A 1 93 ? -2.578 5.922 9.955 1.00 93.19 93 GLY A N 1
ATOM 674 C CA . GLY A 1 93 ? -1.682 4.784 9.731 1.00 93.19 93 GLY A CA 1
ATOM 675 C C . GLY A 1 93 ? -2.428 3.491 9.381 1.00 93.19 93 GLY A C 1
ATOM 676 O O . GLY A 1 93 ? -1.955 2.710 8.562 1.00 93.19 93 GLY A O 1
ATOM 677 N N . GLU A 1 94 ? -3.605 3.252 9.966 1.00 95.50 94 GLU A N 1
ATOM 678 C CA . GLU A 1 94 ? -4.462 2.120 9.585 1.00 95.50 94 GLU A CA 1
ATOM 679 C C . GLU A 1 94 ? -5.045 2.297 8.174 1.00 95.50 94 GLU A C 1
ATOM 681 O O . GLU A 1 94 ? -5.081 1.327 7.424 1.00 95.50 94 GLU A O 1
ATOM 686 N N . GLN A 1 95 ? -5.451 3.514 7.797 1.00 95.75 95 GLN A N 1
ATOM 687 C CA . GLN A 1 95 ? -5.936 3.841 6.452 1.00 95.75 95 GLN A CA 1
ATOM 688 C C . GLN A 1 95 ? -4.855 3.587 5.402 1.00 95.75 95 GLN A C 1
ATOM 690 O O . GLN A 1 95 ? -5.119 2.908 4.416 1.00 95.75 95 GLN A O 1
ATOM 695 N N . HIS A 1 96 ? -3.620 4.039 5.645 1.00 94.50 96 HIS A N 1
ATOM 696 C CA . HIS A 1 96 ? -2.483 3.759 4.761 1.00 94.50 96 HIS A CA 1
ATOM 697 C C . HIS A 1 96 ? -2.264 2.255 4.567 1.00 94.50 96 HIS A C 1
ATOM 699 O O . HIS A 1 96 ? -2.123 1.776 3.446 1.00 94.50 96 HIS A O 1
ATOM 705 N N . ARG A 1 97 ? -2.296 1.484 5.658 1.00 95.56 97 ARG A N 1
ATOM 706 C CA . ARG A 1 97 ? -2.153 0.022 5.612 1.00 95.56 97 ARG A CA 1
ATOM 707 C C . ARG A 1 97 ? -3.309 -0.671 4.885 1.00 95.56 97 ARG A C 1
ATOM 709 O O . ARG A 1 97 ? -3.077 -1.639 4.165 1.00 95.56 97 ARG A O 1
ATOM 716 N N . ALA A 1 98 ? -4.535 -0.173 5.041 1.00 96.38 98 ALA A N 1
ATOM 717 C CA . ALA A 1 98 ? -5.707 -0.671 4.325 1.00 96.38 98 ALA A CA 1
ATOM 718 C C . ALA A 1 98 ? -5.657 -0.340 2.821 1.00 96.38 98 ALA A C 1
ATOM 720 O O . ALA A 1 98 ? -5.999 -1.196 2.009 1.00 96.38 98 ALA A O 1
ATOM 721 N N . GLU A 1 99 ? -5.186 0.853 2.443 1.00 95.50 99 GLU A N 1
ATOM 722 C CA . GLU A 1 99 ? -4.938 1.234 1.043 1.00 95.50 99 GLU A CA 1
ATOM 723 C C . GLU A 1 99 ? -3.886 0.339 0.401 1.00 95.50 99 GLU A C 1
ATOM 725 O O . GLU A 1 99 ? -4.121 -0.227 -0.662 1.00 95.50 99 GLU A O 1
ATOM 730 N N . VAL A 1 100 ? -2.752 0.139 1.080 1.00 94.81 100 VAL A N 1
ATOM 731 C CA . VAL A 1 100 ? -1.713 -0.786 0.620 1.00 94.81 100 VAL A CA 1
ATOM 732 C C . VAL A 1 100 ? -2.305 -2.183 0.416 1.00 94.81 100 VAL A C 1
ATOM 734 O O . VAL A 1 100 ? -2.162 -2.745 -0.666 1.00 94.81 100 VAL A O 1
ATOM 737 N N . ALA A 1 101 ? -3.036 -2.721 1.397 1.00 95.62 101 ALA A N 1
ATOM 738 C CA . ALA A 1 101 ? -3.679 -4.031 1.283 1.00 95.62 101 ALA A CA 1
ATOM 739 C C . ALA A 1 101 ? -4.638 -4.133 0.082 1.00 95.62 101 ALA A C 1
ATOM 741 O O . ALA A 1 101 ? -4.639 -5.142 -0.620 1.00 95.62 101 ALA A O 1
ATOM 742 N N . ARG A 1 102 ? -5.442 -3.098 -0.183 1.00 95.06 102 ARG A N 1
ATOM 743 C CA . ARG A 1 102 ? -6.367 -3.075 -1.328 1.00 95.06 102 ARG A CA 1
ATOM 744 C C . ARG A 1 102 ? -5.657 -2.940 -2.665 1.00 95.06 102 ARG A C 1
ATOM 746 O O . ARG A 1 102 ? -6.106 -3.534 -3.641 1.00 95.06 102 ARG A O 1
ATOM 753 N N . ALA A 1 103 ? -4.573 -2.174 -2.703 1.00 92.38 103 ALA A N 1
ATOM 754 C CA . ALA A 1 103 ? -3.842 -1.904 -3.925 1.00 92.38 103 ALA A CA 1
ATOM 755 C C . ALA A 1 103 ? -3.011 -3.110 -4.377 1.00 92.38 103 ALA A C 1
ATOM 757 O O . ALA A 1 103 ? -2.963 -3.379 -5.575 1.00 92.38 103 ALA A O 1
ATOM 758 N N . ILE A 1 104 ? -2.336 -3.825 -3.464 1.00 92.19 104 ILE A N 1
ATOM 759 C CA . ILE A 1 104 ? -1.361 -4.864 -3.842 1.00 92.19 104 ILE A CA 1
ATOM 760 C C . ILE A 1 104 ? -2.016 -5.939 -4.718 1.00 92.19 104 ILE A C 1
ATOM 762 O O . ILE A 1 104 ? -3.024 -6.542 -4.351 1.00 92.19 104 ILE A O 1
ATOM 766 N N . GLY A 1 105 ? -1.380 -6.195 -5.858 1.00 92.06 105 GLY A N 1
ATOM 767 C CA . GLY A 1 105 ? -1.756 -7.179 -6.860 1.00 92.06 105 GLY A CA 1
ATOM 768 C C . GLY A 1 105 ? -0.837 -7.071 -8.085 1.00 92.06 105 GLY A C 1
ATOM 769 O O . GLY A 1 105 ? 0.118 -6.284 -8.069 1.00 92.06 105 GLY A O 1
ATOM 770 N N . PRO A 1 106 ? -1.111 -7.838 -9.153 1.00 90.38 106 PRO A N 1
ATOM 771 C CA . PRO A 1 106 ? -0.331 -7.792 -10.386 1.00 90.38 106 PRO A CA 1
ATOM 772 C C . PRO A 1 106 ? -0.304 -6.389 -11.006 1.00 90.38 106 PRO A C 1
ATOM 774 O O . PRO A 1 106 ? -1.351 -5.793 -11.257 1.00 90.38 106 PRO A O 1
ATOM 777 N N . GLY A 1 107 ? 0.894 -5.871 -11.286 1.00 88.81 107 GLY A N 1
ATOM 778 C CA . GLY A 1 107 ? 1.079 -4.578 -11.960 1.00 88.81 107 GLY A CA 1
ATOM 779 C C . GLY A 1 107 ? 0.746 -3.340 -11.116 1.00 88.81 107 GLY A C 1
ATOM 780 O O . GLY A 1 107 ? 0.749 -2.224 -11.640 1.00 88.81 107 GLY A O 1
ATOM 781 N N . THR A 1 108 ? 0.470 -3.503 -9.821 1.00 91.62 108 THR A N 1
ATOM 782 C CA . THR A 1 108 ? 0.157 -2.380 -8.934 1.00 91.62 108 THR A CA 1
ATOM 783 C C . THR A 1 108 ? 1.370 -1.478 -8.722 1.00 91.62 108 THR A C 1
ATOM 785 O O . THR A 1 108 ? 2.471 -1.932 -8.416 1.00 91.62 108 THR A O 1
ATOM 788 N N . CYS A 1 109 ? 1.135 -0.168 -8.792 1.00 93.00 109 CYS A N 1
ATOM 789 C CA . CYS A 1 109 ? 2.085 0.854 -8.372 1.00 93.00 109 CYS A CA 1
ATOM 790 C C . CYS A 1 109 ? 1.649 1.454 -7.031 1.00 93.00 109 CYS A C 1
ATOM 792 O O . CYS A 1 109 ? 0.506 1.890 -6.894 1.00 93.00 109 CYS A O 1
ATOM 794 N N . VAL A 1 110 ? 2.565 1.521 -6.064 1.00 92.00 110 VAL A N 1
ATOM 795 C CA . VAL A 1 110 ? 2.340 2.180 -4.770 1.00 92.00 110 VAL A CA 1
ATOM 796 C C . VAL A 1 110 ? 3.375 3.282 -4.604 1.00 92.00 110 VAL A C 1
ATOM 798 O O . VAL A 1 110 ? 4.575 3.011 -4.651 1.00 92.00 110 VAL A O 1
ATOM 801 N N . ASP A 1 111 ? 2.915 4.518 -4.419 1.00 92.44 111 ASP A N 1
ATOM 802 C CA . ASP A 1 111 ? 3.796 5.633 -4.071 1.00 92.44 111 ASP A CA 1
ATOM 803 C C . ASP A 1 111 ? 3.919 5.751 -2.550 1.00 92.44 111 ASP A C 1
ATOM 805 O O . ASP A 1 111 ? 2.986 5.434 -1.815 1.00 92.44 111 ASP A O 1
ATOM 809 N N . GLU A 1 112 ? 5.092 6.177 -2.087 1.00 89.88 112 GLU A N 1
ATOM 810 C CA . GLU A 1 112 ? 5.390 6.374 -0.666 1.00 89.88 112 GLU A CA 1
ATOM 811 C C . GLU A 1 112 ? 4.963 5.208 0.256 1.00 89.88 112 GLU A C 1
ATOM 813 O O . GLU A 1 112 ? 4.405 5.413 1.333 1.00 89.88 112 GLU A O 1
ATOM 818 N N . PHE A 1 113 ? 5.276 3.967 -0.139 1.00 92.44 113 PHE A N 1
ATOM 819 C CA . PHE A 1 113 ? 4.861 2.722 0.535 1.00 92.44 113 PHE A CA 1
ATOM 820 C C . PHE A 1 113 ? 4.987 2.727 2.075 1.00 92.44 113 PHE A C 1
ATOM 822 O O . PHE A 1 113 ? 4.197 2.082 2.763 1.00 92.44 113 PHE A O 1
ATOM 829 N N . THR A 1 114 ? 5.944 3.469 2.639 1.00 90.19 114 THR A N 1
ATOM 830 C CA . THR A 1 114 ? 6.228 3.503 4.081 1.00 90.19 114 THR A CA 1
ATOM 831 C C . THR A 1 114 ? 5.991 4.861 4.757 1.00 90.19 114 THR A C 1
ATOM 833 O O . THR A 1 114 ? 6.437 5.029 5.889 1.00 90.19 114 THR A O 1
ATOM 836 N N . SER A 1 115 ? 5.380 5.863 4.110 1.00 86.88 115 SER A N 1
ATOM 837 C CA . SER A 1 115 ? 5.390 7.245 4.639 1.00 86.88 115 SER A CA 1
ATOM 838 C C . SER A 1 115 ? 4.541 7.465 5.893 1.00 86.88 115 SER A C 1
ATOM 840 O O . SER A 1 115 ? 4.883 8.321 6.709 1.00 86.88 115 SER A O 1
ATOM 842 N N . ALA A 1 116 ? 3.476 6.684 6.091 1.00 89.56 116 ALA A N 1
ATOM 843 C CA . ALA A 1 116 ? 2.550 6.843 7.217 1.00 89.56 116 ALA A CA 1
ATOM 844 C C . ALA A 1 116 ? 2.729 5.801 8.340 1.00 89.56 116 ALA A C 1
ATOM 846 O O . ALA A 1 116 ? 1.837 5.628 9.176 1.00 89.56 116 ALA A O 1
ATOM 847 N N . VAL A 1 117 ? 3.853 5.076 8.363 1.00 90.12 117 VAL A N 1
ATOM 848 C CA . VAL A 1 117 ? 4.114 4.000 9.334 1.00 90.12 117 VAL A CA 1
ATOM 849 C C . VAL A 1 117 ? 5.499 4.117 9.968 1.00 90.12 117 VAL A C 1
ATOM 851 O O . VAL A 1 117 ? 6.431 4.666 9.383 1.00 90.12 117 VAL A O 1
ATOM 854 N N . ASP A 1 118 ? 5.647 3.593 11.186 1.00 92.56 118 ASP A N 1
ATOM 855 C CA . ASP A 1 118 ? 6.947 3.493 11.847 1.00 92.56 118 ASP A CA 1
ATOM 856 C C . ASP A 1 118 ? 7.865 2.467 11.156 1.00 92.56 118 ASP A C 1
ATOM 858 O O . ASP A 1 118 ? 7.435 1.627 10.363 1.00 92.56 118 ASP A O 1
ATOM 862 N N . ARG A 1 119 ? 9.166 2.537 11.460 1.00 93.00 119 ARG A N 1
ATOM 863 C CA . ARG A 1 119 ? 10.185 1.702 10.812 1.00 93.00 119 ARG A CA 1
ATOM 864 C C . ARG A 1 119 ? 9.967 0.192 11.033 1.00 93.00 119 ARG A C 1
ATOM 866 O O . ARG A 1 119 ? 10.043 -0.529 10.040 1.00 93.00 119 ARG A O 1
ATOM 873 N N . PRO A 1 120 ? 9.718 -0.315 12.257 1.00 94.38 120 PRO A N 1
ATOM 874 C CA . PRO A 1 120 ? 9.367 -1.723 12.455 1.00 94.38 120 PRO A CA 1
ATOM 875 C C . PRO A 1 120 ? 8.177 -2.182 11.603 1.00 94.38 120 PRO A C 1
ATOM 877 O O . PRO A 1 120 ? 8.275 -3.201 10.918 1.00 94.38 120 PRO A O 1
ATOM 880 N N . THR A 1 121 ? 7.095 -1.402 11.582 1.00 92.12 121 THR A N 1
ATOM 881 C CA . THR A 1 121 ? 5.906 -1.691 10.771 1.00 92.12 121 THR A CA 1
ATOM 882 C C . THR A 1 121 ? 6.240 -1.719 9.278 1.00 92.12 121 THR A C 1
ATOM 884 O O . THR A 1 121 ? 5.875 -2.667 8.587 1.00 92.12 121 THR A O 1
ATOM 887 N N . ALA A 1 122 ? 7.001 -0.738 8.784 1.00 94.12 122 ALA A N 1
ATOM 888 C CA . ALA A 1 122 ? 7.441 -0.674 7.391 1.00 94.12 122 ALA A CA 1
ATOM 889 C C . ALA A 1 122 ? 8.251 -1.910 6.961 1.00 94.12 122 ALA A C 1
ATOM 891 O O . ALA A 1 122 ? 8.039 -2.440 5.871 1.00 94.12 122 ALA A O 1
ATOM 892 N N . VAL A 1 123 ? 9.163 -2.385 7.817 1.00 95.62 123 VAL A N 1
ATOM 893 C CA . VAL A 1 123 ? 9.965 -3.592 7.551 1.00 95.62 123 VAL A CA 1
ATOM 894 C C . VAL A 1 123 ? 9.074 -4.833 7.490 1.00 95.62 123 VAL A C 1
ATOM 896 O O . VAL A 1 123 ? 9.205 -5.629 6.561 1.00 95.62 123 VAL A O 1
ATOM 899 N N . GLY A 1 124 ? 8.145 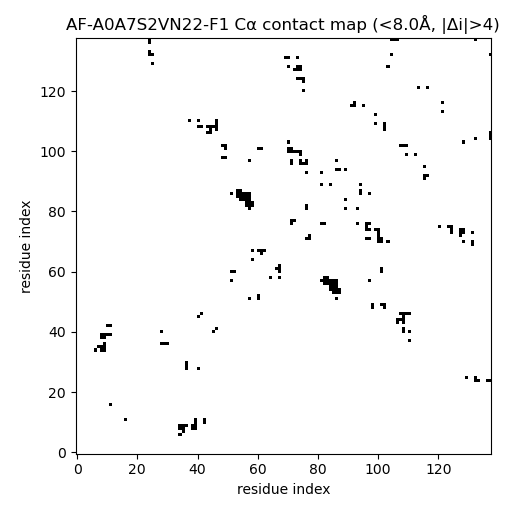-4.977 8.441 1.00 96.06 124 GLY A N 1
ATOM 900 C CA . GLY A 1 124 ? 7.192 -6.088 8.458 1.00 96.06 124 GLY A CA 1
ATOM 901 C C . GLY A 1 124 ? 6.315 -6.119 7.205 1.00 96.06 124 GLY A C 1
ATOM 902 O O . GLY A 1 124 ? 6.207 -7.160 6.559 1.00 96.06 124 GLY A O 1
ATOM 903 N N . MET A 1 125 ? 5.771 -4.963 6.813 1.00 95.75 125 MET A N 1
ATOM 904 C CA . MET A 1 125 ? 4.993 -4.816 5.581 1.00 95.75 125 MET A CA 1
ATOM 905 C C . MET A 1 125 ? 5.817 -5.198 4.348 1.00 95.75 125 MET A C 1
ATOM 907 O O . MET A 1 125 ? 5.364 -5.992 3.534 1.00 95.75 125 MET A O 1
ATOM 911 N N . ALA A 1 126 ? 7.045 -4.689 4.211 1.00 95.62 126 ALA A N 1
ATOM 912 C CA . ALA A 1 126 ? 7.892 -4.999 3.059 1.00 95.62 126 ALA A CA 1
ATOM 913 C C . ALA A 1 126 ? 8.178 -6.508 2.927 1.00 95.62 126 ALA A C 1
ATOM 915 O O . ALA A 1 126 ? 8.133 -7.045 1.818 1.00 95.62 126 ALA A O 1
ATOM 916 N N . SER A 1 127 ? 8.429 -7.200 4.048 1.00 96.75 127 SER A N 1
ATOM 917 C CA . SER A 1 127 ? 8.625 -8.657 4.048 1.00 96.75 127 SER A CA 1
ATOM 918 C C . SER A 1 127 ? 7.359 -9.385 3.608 1.00 96.75 127 SER A C 1
ATOM 920 O O . SER A 1 127 ? 7.396 -10.155 2.649 1.00 96.75 127 SER A O 1
ATOM 922 N N . ALA A 1 128 ? 6.230 -9.090 4.258 1.00 96.81 128 ALA A N 1
ATOM 923 C CA . ALA A 1 128 ? 4.977 -9.802 4.041 1.00 96.81 128 ALA A CA 1
ATOM 924 C C . ALA A 1 128 ? 4.402 -9.568 2.636 1.00 96.81 128 ALA A C 1
ATOM 926 O O . ALA A 1 128 ? 3.962 -10.511 1.983 1.00 96.81 128 ALA A O 1
ATOM 927 N N . VAL A 1 129 ? 4.468 -8.334 2.124 1.00 95.88 129 VAL A N 1
ATOM 928 C CA . VAL A 1 129 ? 4.078 -8.019 0.740 1.00 95.88 129 VAL A CA 1
ATOM 929 C C . VAL A 1 129 ? 4.962 -8.761 -0.251 1.00 95.88 129 VAL A C 1
ATOM 931 O O . VAL A 1 129 ? 4.459 -9.330 -1.218 1.00 95.88 129 VAL A O 1
ATOM 934 N N . GLY A 1 130 ? 6.274 -8.800 -0.005 1.00 95.19 130 GLY A N 1
ATOM 935 C CA . GLY A 1 130 ? 7.179 -9.515 -0.888 1.00 95.19 130 GLY A CA 1
ATOM 936 C C . GLY A 1 130 ? 6.948 -11.024 -0.890 1.00 95.19 130 GLY A C 1
ATOM 937 O O . GLY A 1 130 ? 7.023 -11.656 -1.942 1.00 95.19 130 GLY A O 1
ATOM 938 N N . GLU A 1 131 ? 6.660 -11.608 0.270 1.00 95.94 131 GLU A N 1
ATOM 939 C CA . GLU A 1 131 ? 6.282 -13.018 0.397 1.00 95.94 131 GLU A CA 1
ATOM 940 C C . GLU A 1 131 ? 4.976 -13.317 -0.339 1.00 95.94 131 GLU A C 1
ATOM 942 O O . GLU A 1 131 ? 4.941 -14.259 -1.129 1.00 95.94 131 GLU A O 1
ATOM 947 N N . LEU A 1 132 ? 3.947 -12.484 -0.153 1.00 95.81 132 LEU A N 1
ATOM 948 C CA . LEU A 1 132 ? 2.655 -12.639 -0.818 1.00 95.81 132 LEU A CA 1
ATOM 949 C C . LEU A 1 132 ? 2.781 -12.549 -2.345 1.00 95.81 132 LEU A C 1
ATOM 951 O O . LEU A 1 132 ? 2.258 -13.411 -3.050 1.00 95.81 132 LEU A O 1
ATOM 955 N N . ALA A 1 133 ? 3.518 -11.555 -2.854 1.00 94.25 133 ALA A N 1
ATOM 956 C CA . ALA A 1 133 ? 3.745 -11.389 -4.289 1.00 94.25 133 ALA A 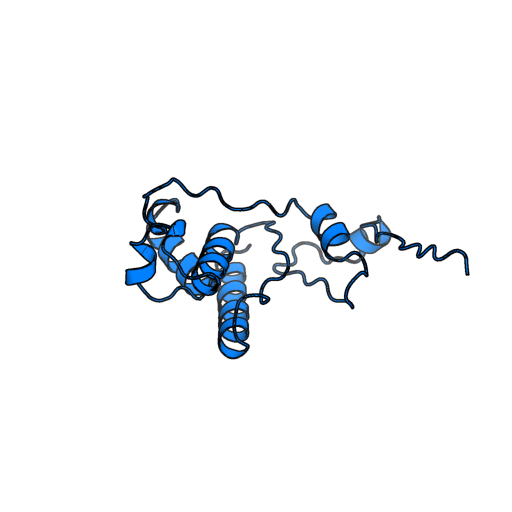CA 1
ATOM 957 C C . ALA A 1 133 ? 4.423 -12.626 -4.901 1.00 94.25 133 ALA A C 1
ATOM 959 O O . ALA A 1 133 ? 3.959 -13.156 -5.908 1.00 94.25 133 ALA A O 1
ATOM 960 N N . ARG A 1 134 ? 5.465 -13.158 -4.246 1.00 93.94 134 ARG A N 1
ATOM 961 C CA . ARG A 1 134 ? 6.141 -14.387 -4.698 1.00 93.94 134 ARG A CA 1
ATOM 962 C C . ARG A 1 134 ? 5.233 -15.613 -4.624 1.00 93.94 134 ARG A C 1
ATOM 964 O O . ARG A 1 134 ? 5.233 -16.411 -5.555 1.00 93.94 134 ARG A O 1
ATOM 971 N N . ALA A 1 135 ? 4.470 -15.767 -3.542 1.00 94.56 135 ALA A N 1
ATOM 972 C CA . ALA A 1 135 ? 3.577 -16.909 -3.348 1.00 94.56 135 ALA A CA 1
ATOM 973 C C . ALA A 1 135 ? 2.450 -16.953 -4.391 1.00 94.56 135 ALA A C 1
ATOM 975 O O . ALA A 1 135 ? 2.068 -18.033 -4.836 1.00 94.56 135 ALA A O 1
ATOM 976 N N . ARG A 1 136 ? 1.945 -15.784 -4.803 1.00 93.56 136 ARG A N 1
ATOM 977 C CA . ARG A 1 136 ? 0.874 -15.657 -5.800 1.00 93.56 136 ARG A CA 1
ATOM 978 C C . ARG A 1 136 ? 1.370 -15.495 -7.242 1.00 93.56 136 ARG A C 1
ATOM 980 O O . ARG A 1 136 ? 0.549 -15.468 -8.155 1.00 93.56 136 ARG A O 1
ATOM 987 N N . GLY A 1 137 ? 2.686 -15.417 -7.457 1.00 91.31 137 GLY A N 1
ATOM 988 C CA . GLY A 1 137 ? 3.282 -15.235 -8.784 1.00 91.31 137 GLY A CA 1
ATOM 989 C C . GLY A 1 137 ? 2.942 -13.885 -9.421 1.00 91.31 137 GLY A C 1
ATOM 990 O O . GLY A 1 137 ? 2.737 -13.823 -10.632 1.00 91.31 137 GLY A O 1
ATOM 991 N N . TRP A 1 138 ? 2.824 -12.844 -8.594 1.00 91.44 138 TRP A N 1
ATOM 992 C CA . TRP A 1 138 ? 2.576 -11.462 -9.015 1.00 91.44 138 TRP A CA 1
ATOM 993 C C . TRP A 1 138 ? 3.840 -10.762 -9.500 1.00 91.44 138 TRP A C 1
ATOM 995 O O . TRP A 1 138 ? 4.944 -11.123 -9.020 1.00 91.44 138 TRP A O 1
#

Sequence (138 aa):
FAGVSRAVVPALDDDLRAAIPAGFNIGLIVGSSGTGKSSLLAQFGKVTPSEWRPGAPVVDHFDDLDDARERLLAGGLGHAAAWMRPFAALSIGEQHRAEVARAIGPGTCVDEFTSAVDRPTAVGMASAVGELARARGW

Mean predicted aligned error: 5.06 Å

Secondary structure (DSSP, 8-state):
------PPPP---HHHHHHSPTT-S-------TTSSHHHHHTTT----PPP--TT-BGGGGSSSHHHHHHHHHHTT---HHHHTSBGGGS-HHHHHHHHHHHH-STT---SSTTTTS-HHHHHHHHHHHHHHHHHHT-

Solvent-accessible surface area (backbone atoms only 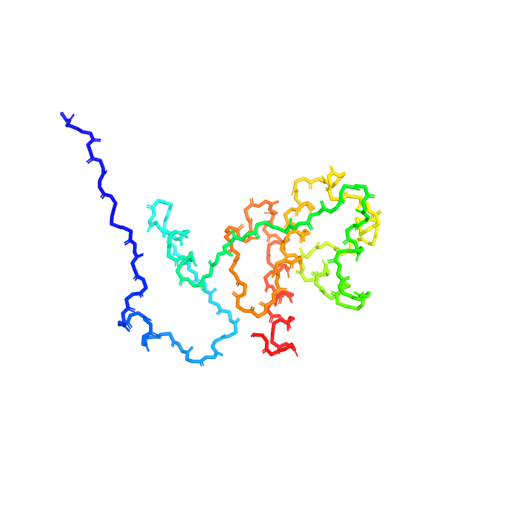— not comparable to full-atom values): 8484 Å² total; per-residue (Å²): 133,90,81,79,82,84,79,76,71,53,73,88,42,73,68,62,54,70,69,50,68,86,84,66,65,79,86,84,92,81,76,69,90,88,61,31,62,69,63,37,48,49,75,76,27,75,71,68,84,74,89,76,65,86,81,40,31,49,50,78,75,40,97,42,72,66,59,29,49,55,30,29,45,20,28,59,50,72,51,70,75,62,36,68,33,25,59,89,76,45,53,72,47,52,39,51,20,50,45,48,22,70,54,66,58,73,80,56,49,76,76,71,85,50,75,65,51,57,70,71,57,38,52,52,23,55,50,38,41,51,50,50,31,62,75,70,69,52

Radius of gyration: 17.1 Å; Cα contacts (8 Å, |Δi|>4): 143; chains: 1; bounding box: 38×53×40 Å

InterPro domains:
  IPR027417 P-loop containing nucleoside triphosphate hydrolase [G3DSA:3.40.50.300] (3-137)
  IPR027417 P-loop containing nucleoside triphosphate hydrolase [SSF52540] (26-137)